Protein AF-A0A355EKU0-F1 (afdb_monomer_lite)

Secondary structure (DSSP, 8-state):
-------------------------PBP--SSS--SEEEESSS---EEEE-TTS-EEE--SSHHHHHHHHHHHH--S--TT--SHHHHHT-EEEE-GGGTTSHHHHHHHHHTT--

Radius of gyration: 21.72 Å; chains: 1; bounding box: 29×56×76 Å

pLDDT: mean 77.69, std 18.27, range [38.91, 95.94]

Sequence (115 aa):
MKNKLCLLCLGAILLIGFLSTAAYAGPCRGNGWQPTFVHDLITPDGPYYVMPNGSFVKLQGNWTNHACSLIRSNGVRNSRGFTTCNEYTRIQCGCDAASRSNATCANFLRSKGYR

Foldseek 3Di:
DDDDDDPDDDDPDPPPPPPVPQQDADAAQAAPDDAQWEAEPPDGPDIWGQAPVRDTHDQDDVSLVVQQVCCVVGNTPDPPDDDDSNVSVSHYHYADPNSCNHVSSVSVCVVVVND

Structure (mmCIF, N/CA/C/O backbone):
data_AF-A0A355EKU0-F1
#
_entry.id   AF-A0A355EKU0-F1
#
loop_
_atom_site.group_PDB
_atom_site.id
_atom_site.type_symbol
_atom_site.label_atom_id
_atom_site.label_alt_id
_atom_site.label_comp_id
_atom_site.label_asym_id
_atom_site.label_entity_id
_atom_site.label_seq_id
_atom_site.pdbx_PDB_ins_code
_atom_site.Cartn_x
_atom_site.Cartn_y
_atom_site.Cartn_z
_atom_site.occupancy
_atom_site.B_iso_or_equiv
_atom_site.auth_seq_id
_atom_site.auth_comp_id
_atom_site.auth_asym_id
_atom_site.auth_atom_id
_atom_site.pdbx_PDB_model_num
ATOM 1 N N . MET A 1 1 ? 8.359 42.473 60.851 1.00 43.75 1 MET A N 1
ATOM 2 C CA . MET A 1 1 ? 7.948 43.230 59.647 1.00 43.75 1 MET A CA 1
ATOM 3 C C . MET A 1 1 ? 8.908 42.943 58.496 1.00 43.75 1 MET A C 1
ATOM 5 O O . MET A 1 1 ? 10.018 43.453 58.533 1.00 43.75 1 MET A O 1
ATOM 9 N N . LYS A 1 2 ? 8.498 42.138 57.506 1.00 39.28 2 LYS A N 1
ATOM 10 C CA . LYS A 1 2 ? 8.760 42.335 56.063 1.00 39.28 2 LYS A CA 1
ATOM 11 C C . LYS A 1 2 ? 8.169 41.154 55.290 1.00 39.28 2 LYS A C 1
ATOM 13 O O . LYS A 1 2 ? 8.658 40.035 55.362 1.00 39.28 2 LYS A O 1
ATOM 18 N N . ASN A 1 3 ? 7.063 41.455 54.618 1.00 44.88 3 ASN A N 1
ATOM 19 C CA . ASN A 1 3 ? 6.358 40.589 53.686 1.00 44.88 3 ASN A CA 1
ATOM 20 C C . ASN A 1 3 ? 6.995 40.668 52.291 1.00 44.88 3 ASN A C 1
ATOM 22 O O . ASN A 1 3 ? 7.652 41.657 51.966 1.00 44.88 3 ASN A O 1
ATOM 26 N N . LYS A 1 4 ? 6.547 39.720 51.457 1.00 49.72 4 LYS A N 1
ATOM 27 C CA . LYS A 1 4 ? 6.447 39.735 49.987 1.00 49.72 4 LYS A CA 1
ATOM 28 C C . LYS A 1 4 ? 7.637 39.131 49.247 1.00 49.72 4 LYS A C 1
ATOM 30 O O . LYS A 1 4 ? 8.601 39.816 48.941 1.00 49.72 4 LYS A O 1
ATOM 35 N N . LEU A 1 5 ? 7.444 37.890 48.805 1.00 49.47 5 LEU A N 1
ATOM 36 C CA . LEU A 1 5 ? 7.823 37.500 47.452 1.00 49.47 5 LEU A CA 1
ATOM 37 C C . LEU A 1 5 ? 6.752 36.541 46.909 1.00 49.47 5 LEU A C 1
ATOM 39 O O . LEU A 1 5 ? 6.722 35.359 47.237 1.00 49.47 5 LEU A O 1
ATOM 43 N N . CYS A 1 6 ? 5.810 37.099 46.143 1.00 44.66 6 CYS A N 1
ATOM 44 C CA . CYS A 1 6 ? 4.883 36.331 45.317 1.00 44.66 6 CYS A CA 1
ATOM 45 C C . CYS A 1 6 ? 5.690 35.632 44.219 1.00 44.66 6 CYS A C 1
ATOM 47 O O . CYS A 1 6 ? 6.224 36.303 43.337 1.00 44.66 6 CYS A O 1
ATOM 49 N N . LEU A 1 7 ? 5.746 34.300 44.255 1.00 46.25 7 LEU A N 1
ATOM 50 C CA . LEU A 1 7 ? 6.115 33.496 43.094 1.00 46.25 7 LEU A CA 1
ATOM 51 C C . LEU A 1 7 ? 5.001 33.633 42.045 1.00 46.25 7 LEU A C 1
ATOM 53 O O . LEU A 1 7 ? 3.916 33.074 42.196 1.00 46.25 7 LEU A O 1
ATOM 57 N N . LEU A 1 8 ? 5.267 34.410 40.998 1.00 49.62 8 LEU A N 1
ATOM 58 C CA . LEU A 1 8 ? 4.414 34.520 39.820 1.00 49.62 8 LEU A CA 1
ATOM 59 C C . LEU A 1 8 ? 4.641 33.309 38.905 1.00 49.62 8 LEU A C 1
ATOM 61 O O . LEU A 1 8 ? 5.687 33.169 38.281 1.00 49.62 8 LEU A O 1
ATOM 65 N N . CYS A 1 9 ? 3.626 32.448 38.882 1.00 39.88 9 CYS A N 1
ATOM 66 C CA . CYS A 1 9 ? 3.100 31.697 37.744 1.00 39.88 9 CYS A CA 1
ATOM 67 C C . CYS A 1 9 ? 4.102 31.209 36.680 1.00 39.88 9 CYS A C 1
ATOM 69 O O . CYS A 1 9 ? 4.355 31.876 35.677 1.00 39.88 9 CYS A O 1
ATOM 71 N N . LEU A 1 10 ? 4.537 29.953 36.838 1.00 47.31 10 LEU A N 1
ATOM 72 C CA . LEU A 1 10 ? 4.860 29.082 35.708 1.00 47.31 10 LEU A CA 1
ATOM 73 C C . LEU A 1 10 ? 3.640 29.001 34.780 1.00 47.31 10 LEU A C 1
ATOM 75 O O . LEU A 1 10 ? 2.589 28.503 35.178 1.00 47.31 10 LEU A O 1
ATOM 79 N N . GLY A 1 11 ? 3.777 29.471 33.547 1.00 45.38 11 GLY A N 1
ATOM 80 C CA . GLY A 1 11 ? 2.684 29.422 32.578 1.00 45.38 11 GLY A CA 1
ATOM 81 C C . GLY A 1 11 ? 3.105 29.784 31.162 1.00 45.38 11 GLY A C 1
ATOM 82 O O . GLY A 1 11 ? 2.326 30.387 30.434 1.00 45.38 11 GLY A O 1
ATOM 83 N N . ALA A 1 12 ? 4.335 29.456 30.762 1.00 51.94 12 ALA A N 1
ATOM 84 C CA . ALA A 1 12 ? 4.717 29.520 29.356 1.00 51.94 12 ALA A CA 1
ATOM 85 C C . ALA A 1 12 ? 4.158 28.275 28.654 1.00 51.94 12 ALA A C 1
ATOM 87 O O . ALA A 1 12 ? 4.749 27.197 28.671 1.00 51.94 12 ALA A O 1
ATOM 88 N N . ILE A 1 13 ? 2.954 28.439 28.112 1.00 53.91 13 ILE A N 1
ATOM 89 C CA . ILE A 1 13 ? 2.227 27.478 27.286 1.00 53.91 13 ILE A CA 1
ATOM 90 C C . ILE A 1 13 ? 3.120 27.090 26.099 1.00 53.91 13 ILE A C 1
ATOM 92 O O . ILE A 1 13 ? 3.321 27.874 25.172 1.00 53.91 13 ILE A O 1
ATOM 96 N N . LEU A 1 14 ? 3.666 25.871 26.135 1.00 47.66 14 LEU A N 1
ATOM 97 C CA . LEU A 1 14 ? 4.295 25.223 24.987 1.00 47.66 14 LEU A CA 1
ATOM 98 C C . LEU A 1 14 ? 3.203 24.912 23.953 1.00 47.66 14 LEU A C 1
ATOM 100 O O . LEU A 1 14 ? 2.575 23.855 23.971 1.00 47.66 14 LEU A O 1
ATOM 104 N N . LEU A 1 15 ? 2.977 25.853 23.039 1.00 47.97 15 LEU A N 1
ATOM 105 C CA . LEU A 1 15 ? 2.269 25.630 21.781 1.00 47.97 15 LEU A CA 1
ATOM 106 C C . LEU A 1 15 ? 3.162 24.775 20.868 1.00 47.97 15 LEU A C 1
ATOM 108 O O . LEU A 1 15 ? 3.797 25.264 19.937 1.00 47.97 15 LEU A O 1
ATOM 112 N N . ILE A 1 16 ? 3.235 23.473 21.152 1.00 58.56 16 ILE A N 1
ATOM 113 C CA . ILE A 1 16 ? 3.745 22.500 20.186 1.00 58.56 16 ILE A CA 1
ATOM 114 C C . ILE A 1 16 ? 2.641 22.342 19.147 1.00 58.56 16 ILE A C 1
ATOM 116 O O . ILE A 1 16 ? 1.698 21.570 19.318 1.00 58.56 16 ILE A O 1
ATOM 120 N N . GLY A 1 17 ? 2.740 23.132 18.079 1.00 42.81 17 GLY A N 1
ATOM 121 C CA . GLY A 1 17 ? 1.982 22.896 16.864 1.00 42.81 17 GLY A CA 1
ATOM 122 C C . GLY A 1 17 ? 2.211 21.453 16.435 1.00 42.81 17 GLY A C 1
ATOM 123 O O . GLY A 1 17 ? 3.326 21.075 16.075 1.00 42.81 17 GLY A O 1
ATOM 124 N N . PHE A 1 18 ? 1.155 20.643 16.506 1.00 40.53 18 PHE A N 1
ATOM 125 C CA . PHE A 1 18 ? 1.086 19.336 15.870 1.00 40.53 18 PHE A CA 1
ATOM 126 C C . PHE A 1 18 ? 1.180 19.560 14.358 1.00 40.53 18 PHE A C 1
ATOM 128 O O . PHE A 1 18 ? 0.181 19.630 13.642 1.00 40.53 18 PHE A O 1
ATOM 135 N N . LEU A 1 19 ? 2.409 19.711 13.867 1.00 38.91 19 LEU A N 1
ATOM 136 C CA . LEU A 1 19 ? 2.742 19.520 12.469 1.00 38.91 19 LEU A CA 1
ATOM 137 C C . LEU A 1 19 ? 2.360 18.078 12.157 1.00 38.91 19 LEU A C 1
ATOM 139 O O . LEU A 1 19 ? 3.082 17.133 12.473 1.00 38.91 19 LEU A O 1
ATOM 143 N N . SER A 1 20 ? 1.164 17.919 11.597 1.00 39.91 20 SER A N 1
ATOM 144 C CA . SER A 1 20 ? 0.714 16.675 10.996 1.00 39.91 20 SER A CA 1
ATOM 145 C C . SER A 1 20 ? 1.630 16.416 9.813 1.00 39.91 20 SER A C 1
ATOM 147 O O . SER A 1 20 ? 1.369 16.846 8.693 1.00 39.91 20 SER A O 1
ATOM 149 N N . THR A 1 21 ? 2.758 15.764 10.079 1.00 40.41 21 THR A N 1
ATOM 150 C CA . THR A 1 21 ? 3.619 15.225 9.044 1.00 40.41 21 THR A CA 1
ATOM 151 C C . THR A 1 21 ? 2.782 14.197 8.294 1.00 40.41 21 THR A C 1
ATOM 153 O O . THR A 1 21 ? 2.463 13.112 8.800 1.00 40.41 21 THR A O 1
ATOM 156 N N . ALA A 1 22 ? 2.340 14.588 7.098 1.00 42.19 22 ALA A N 1
ATOM 157 C CA . ALA A 1 22 ? 1.877 13.652 6.095 1.00 42.19 22 ALA A CA 1
ATOM 158 C C . ALA A 1 22 ? 3.032 12.670 5.897 1.00 42.19 22 ALA A C 1
ATOM 160 O O . ALA A 1 22 ? 4.098 13.038 5.403 1.00 42.19 22 ALA A O 1
ATOM 161 N N . ALA A 1 23 ? 2.866 11.457 6.417 1.00 49.12 23 ALA A N 1
ATOM 162 C CA . ALA A 1 23 ? 3.857 10.412 6.283 1.00 49.12 23 ALA A CA 1
ATOM 163 C C . ALA A 1 23 ? 3.863 10.009 4.809 1.00 49.12 23 ALA A C 1
ATOM 165 O O . ALA A 1 23 ? 3.033 9.218 4.370 1.00 49.12 23 ALA A O 1
ATOM 166 N N . TYR A 1 24 ? 4.750 10.620 4.026 1.00 50.44 24 TYR A N 1
ATOM 167 C CA . TYR A 1 24 ? 5.062 10.121 2.699 1.00 50.44 24 TYR A CA 1
ATOM 168 C C . TYR A 1 24 ? 5.602 8.705 2.868 1.00 50.44 24 TYR A C 1
ATOM 170 O O . TYR A 1 24 ? 6.525 8.474 3.653 1.00 50.44 24 TYR A O 1
ATOM 178 N N . ALA A 1 25 ? 4.986 7.756 2.168 1.00 61.03 25 ALA A N 1
ATOM 179 C CA . ALA A 1 25 ? 5.399 6.365 2.185 1.00 61.03 25 ALA A CA 1
ATOM 180 C C . ALA A 1 25 ? 6.856 6.264 1.709 1.00 61.03 25 ALA A C 1
ATOM 182 O O . ALA A 1 25 ? 7.142 6.404 0.520 1.00 61.03 25 ALA A O 1
ATOM 183 N N . GLY A 1 26 ? 7.789 6.043 2.637 1.00 66.19 26 GLY A N 1
ATOM 184 C CA . GLY A 1 26 ? 9.175 5.751 2.290 1.00 66.19 26 GLY A CA 1
ATOM 185 C C . GLY A 1 26 ? 9.268 4.439 1.500 1.00 66.19 26 GLY A C 1
ATOM 186 O O . GLY A 1 26 ? 8.409 3.560 1.656 1.00 66.19 26 GLY A O 1
ATOM 187 N N . PRO A 1 27 ? 10.290 4.273 0.644 1.00 73.44 27 PRO A N 1
ATOM 188 C CA . PRO A 1 27 ? 10.435 3.060 -0.139 1.00 73.44 27 PRO A CA 1
ATOM 189 C C . PRO A 1 27 ? 10.729 1.852 0.757 1.00 73.44 27 PRO A C 1
ATOM 191 O O . PRO A 1 27 ? 11.641 1.876 1.586 1.00 73.44 27 PRO A O 1
ATOM 194 N N . CYS A 1 28 ? 10.002 0.755 0.558 1.00 81.12 28 CYS A N 1
ATOM 195 C CA . CYS A 1 28 ? 10.267 -0.490 1.273 1.00 81.12 28 CYS A CA 1
ATOM 196 C C . CYS A 1 28 ? 11.370 -1.283 0.587 1.00 81.12 28 CYS A C 1
ATOM 198 O O . CYS A 1 28 ? 11.250 -1.636 -0.584 1.00 81.12 28 CYS A O 1
ATOM 200 N N . ARG A 1 29 ? 12.431 -1.603 1.329 1.00 81.62 29 ARG A N 1
ATOM 201 C CA . ARG A 1 29 ? 13.614 -2.303 0.800 1.00 81.62 29 ARG A CA 1
ATOM 202 C C . ARG A 1 29 ? 13.757 -3.754 1.282 1.00 81.62 29 ARG A C 1
ATOM 204 O O . ARG A 1 29 ? 14.676 -4.441 0.852 1.00 81.62 29 ARG A O 1
ATOM 211 N N . GLY A 1 30 ? 12.881 -4.249 2.159 1.00 77.69 30 GLY A N 1
ATOM 212 C CA . GLY A 1 30 ? 13.009 -5.599 2.725 1.00 77.69 30 GLY A CA 1
ATOM 213 C C . GLY A 1 30 ? 11.697 -6.197 3.231 1.00 77.69 30 GLY A C 1
ATOM 214 O O . GLY A 1 30 ? 10.704 -5.489 3.363 1.00 77.69 30 GLY A O 1
ATOM 215 N N . ASN A 1 31 ? 11.704 -7.507 3.509 1.00 81.94 31 ASN A N 1
ATOM 216 C CA . ASN A 1 31 ? 10.523 -8.303 3.898 1.00 81.94 31 ASN A CA 1
ATOM 217 C C . ASN A 1 31 ? 10.268 -8.390 5.408 1.00 81.94 31 ASN A C 1
ATOM 219 O O . ASN A 1 31 ? 9.304 -9.031 5.818 1.00 81.94 31 ASN A O 1
ATOM 223 N N . GLY A 1 32 ? 11.102 -7.754 6.238 1.00 75.69 32 GLY A N 1
ATOM 224 C CA . GLY A 1 32 ? 10.925 -7.759 7.698 1.00 75.69 32 GLY A CA 1
ATOM 225 C C . GLY A 1 32 ? 9.600 -7.139 8.159 1.00 75.69 32 GLY A C 1
ATOM 226 O O . GLY A 1 32 ? 9.189 -7.323 9.301 1.00 75.69 32 GLY A O 1
ATOM 227 N N . TRP A 1 33 ? 8.912 -6.434 7.260 1.00 72.06 33 TRP A N 1
ATOM 228 C CA . TRP A 1 33 ? 7.604 -5.849 7.484 1.00 72.06 33 TRP A CA 1
ATOM 229 C C . TRP A 1 33 ? 6.676 -6.114 6.287 1.00 72.06 33 TRP A C 1
ATOM 231 O O . TRP A 1 33 ? 7.069 -5.930 5.132 1.00 72.06 33 TRP A O 1
ATOM 241 N N . GLN A 1 34 ? 5.439 -6.547 6.563 1.00 75.62 34 GLN A N 1
ATOM 242 C CA . GLN A 1 34 ? 4.395 -6.752 5.553 1.00 75.62 34 GLN A CA 1
ATOM 243 C C . GLN A 1 34 ? 3.374 -5.607 5.609 1.00 75.62 34 GLN A C 1
ATOM 245 O O . GLN A 1 34 ? 2.607 -5.530 6.572 1.00 75.62 34 GLN A O 1
ATOM 250 N N . PRO A 1 35 ? 3.344 -4.717 4.605 1.00 79.06 35 PRO A N 1
ATOM 251 C CA . PRO A 1 35 ? 2.466 -3.558 4.628 1.00 79.06 35 PRO A CA 1
ATOM 252 C C . PRO A 1 35 ? 1.015 -3.926 4.313 1.00 79.06 35 PRO A C 1
ATOM 254 O O . PRO A 1 35 ? 0.744 -4.759 3.443 1.00 79.06 35 PRO A O 1
ATOM 257 N N . THR A 1 36 ? 0.083 -3.246 4.984 1.00 88.69 36 THR A N 1
ATOM 258 C CA . THR A 1 36 ? -1.351 -3.269 4.647 1.00 88.69 36 THR A CA 1
ATOM 259 C C . THR A 1 36 ? -1.648 -2.399 3.422 1.00 88.69 36 THR A C 1
ATOM 261 O O . THR A 1 36 ? -2.532 -2.732 2.636 1.00 88.69 36 THR A O 1
ATOM 264 N N . PHE A 1 37 ? -0.884 -1.318 3.232 1.00 90.94 37 PHE A N 1
ATOM 265 C CA . PHE A 1 37 ? -1.047 -0.381 2.122 1.00 90.94 37 PHE A CA 1
ATOM 266 C C . PHE A 1 37 ? 0.253 -0.198 1.339 1.00 90.94 37 PHE A C 1
ATOM 268 O O . PHE A 1 37 ? 1.325 -0.056 1.931 1.00 90.94 37 PHE A O 1
ATOM 275 N N . VAL A 1 38 ? 0.153 -0.156 0.012 1.00 92.12 38 VAL A N 1
ATOM 276 C CA . VAL A 1 38 ? 1.278 0.106 -0.899 1.00 92.12 38 VAL A CA 1
ATOM 277 C C . VAL A 1 38 ? 0.984 1.280 -1.826 1.00 92.12 38 VAL A C 1
ATOM 279 O O . VAL A 1 38 ? -0.174 1.555 -2.138 1.00 92.12 38 VAL A O 1
ATOM 282 N N . HIS A 1 39 ? 2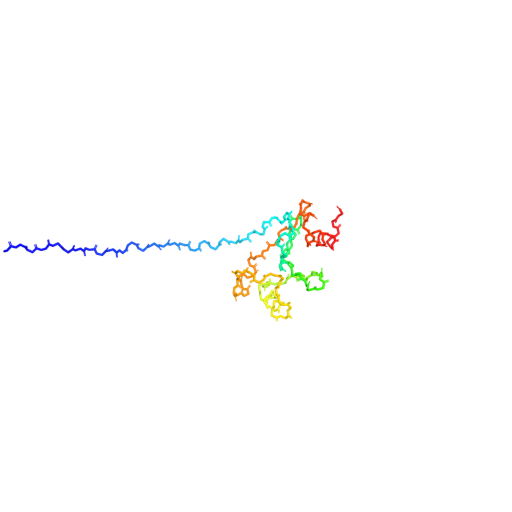.035 1.969 -2.259 1.00 91.81 39 HIS A N 1
ATOM 283 C CA . HIS A 1 39 ? 1.980 3.093 -3.188 1.00 91.81 39 HIS A CA 1
ATOM 284 C C . HIS A 1 39 ? 2.945 2.875 -4.333 1.00 91.81 39 HIS A C 1
ATOM 286 O O . HIS A 1 39 ? 4.064 2.402 -4.140 1.00 91.81 39 HIS A O 1
ATOM 292 N N . ASP A 1 40 ? 2.521 3.289 -5.515 1.00 92.62 40 ASP A N 1
ATOM 293 C CA . ASP A 1 40 ? 3.403 3.405 -6.659 1.00 92.62 40 ASP A CA 1
ATOM 294 C C . ASP A 1 40 ? 4.237 4.684 -6.533 1.00 92.62 40 ASP A C 1
ATOM 296 O O . ASP A 1 40 ? 3.687 5.783 -6.479 1.00 92.62 40 ASP A O 1
ATOM 300 N N . LEU A 1 41 ? 5.558 4.542 -6.437 1.00 92.44 41 LEU A N 1
ATOM 301 C CA . LEU A 1 41 ? 6.480 5.679 -6.457 1.00 92.44 41 LEU A CA 1
ATOM 302 C C . LEU A 1 41 ? 7.005 5.984 -7.869 1.00 92.44 41 LEU A C 1
ATOM 304 O O . LEU A 1 41 ? 7.608 7.034 -8.067 1.00 92.44 41 LEU A O 1
ATOM 308 N N . ILE A 1 42 ? 6.793 5.091 -8.842 1.00 92.25 42 ILE A N 1
ATOM 309 C CA . ILE A 1 42 ? 7.197 5.281 -10.242 1.00 92.25 42 ILE A CA 1
ATOM 310 C C . ILE A 1 42 ? 6.155 6.141 -10.960 1.00 92.25 42 ILE A C 1
ATOM 312 O O . ILE A 1 42 ? 6.496 7.098 -11.651 1.00 92.25 42 ILE A O 1
ATOM 316 N N . THR A 1 43 ? 4.873 5.816 -10.794 1.00 92.88 43 THR A N 1
ATOM 317 C CA . THR A 1 43 ? 3.749 6.596 -11.326 1.00 92.88 43 THR A CA 1
ATOM 318 C C . THR A 1 43 ? 2.711 6.812 -10.224 1.00 92.88 43 THR A C 1
ATOM 320 O O . THR A 1 43 ? 1.757 6.039 -10.115 1.00 92.88 43 THR A O 1
ATOM 323 N N . PRO A 1 44 ? 2.887 7.848 -9.381 1.00 89.38 44 PRO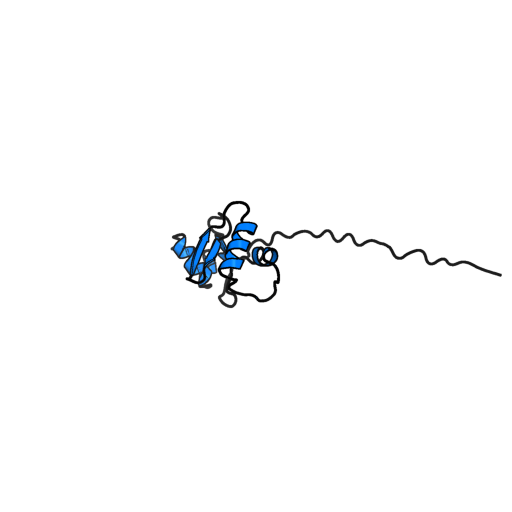 A N 1
ATOM 324 C CA . PRO A 1 44 ? 2.031 8.064 -8.223 1.00 89.38 44 PRO A CA 1
ATOM 325 C C . PRO A 1 44 ? 0.567 8.278 -8.603 1.00 89.38 44 PRO A C 1
ATOM 327 O O . PRO A 1 44 ? 0.202 9.276 -9.216 1.00 89.38 44 PRO A O 1
ATOM 330 N N . ASP A 1 45 ? -0.286 7.349 -8.183 1.00 88.94 45 ASP A N 1
ATOM 331 C CA . ASP A 1 45 ? -1.731 7.404 -8.411 1.00 88.94 45 ASP A CA 1
ATOM 332 C C . ASP A 1 45 ? -2.536 7.216 -7.113 1.00 88.94 45 ASP A C 1
ATOM 334 O O . ASP A 1 45 ? -3.760 7.091 -7.136 1.00 88.94 45 ASP A O 1
ATOM 338 N N . GLY A 1 46 ? -1.865 7.135 -5.960 1.00 89.06 46 GLY A N 1
ATOM 339 C CA . GLY A 1 46 ? -2.462 6.970 -4.627 1.00 89.06 46 GLY A CA 1
ATOM 340 C C . GLY A 1 46 ? -2.326 5.558 -4.021 1.00 89.06 46 GLY A C 1
ATOM 341 O O . GLY A 1 46 ? -1.718 4.675 -4.624 1.00 89.06 46 GLY A O 1
ATOM 342 N N . PRO A 1 47 ? -2.906 5.319 -2.833 1.00 91.94 47 PRO A N 1
ATOM 343 C CA . PRO A 1 47 ? -2.765 4.056 -2.105 1.00 91.94 47 PRO A CA 1
ATOM 344 C C . PRO A 1 47 ? -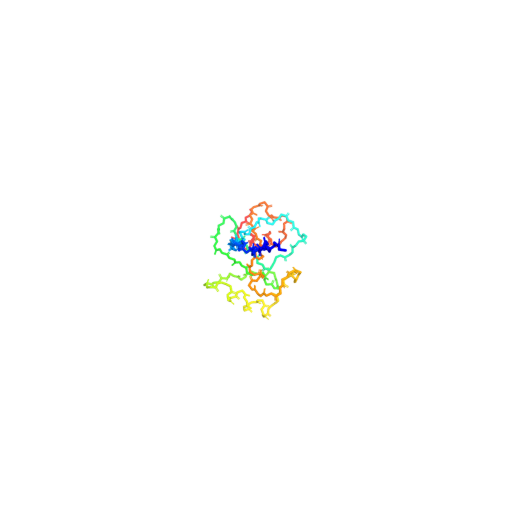3.498 2.875 -2.739 1.00 91.94 47 PRO A C 1
ATOM 346 O O . PRO A 1 47 ? -4.578 3.018 -3.318 1.00 91.94 47 PRO A O 1
ATOM 349 N N . TYR A 1 48 ? -2.966 1.683 -2.491 1.00 94.69 48 TYR A N 1
ATOM 350 C CA . TYR A 1 48 ? -3.640 0.404 -2.678 1.00 94.69 48 TYR A CA 1
ATOM 351 C C . TYR A 1 48 ? -3.673 -0.367 -1.362 1.00 94.69 48 TYR A C 1
ATOM 353 O O . TYR A 1 48 ? -2.677 -0.408 -0.642 1.00 94.69 48 TYR A O 1
ATOM 361 N N . TYR A 1 49 ? -4.795 -1.020 -1.070 1.00 94.00 49 TYR A N 1
ATOM 362 C CA . TYR A 1 49 ? -4.891 -2.011 -0.001 1.00 94.00 49 TYR A CA 1
ATOM 363 C C . TYR A 1 49 ? -4.418 -3.374 -0.510 1.00 94.00 49 TYR A C 1
ATOM 365 O O . TYR A 1 49 ? -4.784 -3.783 -1.616 1.00 94.00 49 TYR A O 1
ATOM 373 N N . VAL A 1 50 ? -3.628 -4.082 0.296 1.00 93.50 50 VAL A N 1
ATOM 374 C CA . VAL A 1 50 ? -3.184 -5.444 -0.015 1.00 93.50 50 VAL A CA 1
ATOM 375 C C . VAL A 1 50 ? -4.165 -6.447 0.580 1.00 93.50 50 VAL A C 1
ATOM 377 O O . VAL A 1 50 ? -4.243 -6.602 1.797 1.00 93.50 50 VAL A O 1
ATOM 380 N N . MET A 1 51 ? -4.900 -7.139 -0.287 1.00 94.00 51 MET A N 1
ATOM 381 C CA . MET A 1 51 ? -5.895 -8.133 0.105 1.00 94.00 51 MET A CA 1
ATOM 382 C C . MET A 1 51 ? -5.240 -9.383 0.713 1.00 94.00 51 MET A C 1
ATOM 384 O O . MET A 1 51 ? -4.113 -9.726 0.344 1.00 94.00 51 MET A O 1
ATOM 388 N N . PRO A 1 52 ? -5.948 -10.133 1.584 1.00 90.94 52 PRO A N 1
ATOM 389 C CA . PRO A 1 52 ? -5.435 -11.383 2.155 1.00 90.94 52 PRO A CA 1
ATOM 390 C C . PRO A 1 52 ? -5.014 -12.430 1.112 1.00 90.94 52 PRO A C 1
ATOM 392 O O . PRO A 1 52 ? -4.096 -13.206 1.353 1.00 90.94 52 PRO A O 1
ATOM 395 N N . ASN A 1 53 ? -5.642 -12.427 -0.069 1.00 91.31 53 ASN A N 1
ATOM 396 C CA . ASN A 1 53 ? -5.290 -13.303 -1.191 1.00 91.31 53 ASN A CA 1
ATOM 397 C C . ASN A 1 53 ? -4.095 -12.798 -2.031 1.00 91.31 53 ASN A C 1
ATOM 399 O O . ASN A 1 53 ? -3.773 -13.391 -3.057 1.00 91.31 53 ASN A O 1
ATOM 403 N N . GLY A 1 54 ? -3.457 -11.694 -1.634 1.00 90.25 54 GLY A N 1
ATOM 404 C CA . GLY A 1 54 ? -2.318 -11.098 -2.331 1.00 90.25 54 GLY A CA 1
ATOM 405 C C . GLY A 1 54 ? -2.675 -10.190 -3.512 1.00 90.25 54 GLY A C 1
ATOM 406 O O . GLY A 1 54 ? -1.760 -9.690 -4.166 1.00 90.25 54 GLY A O 1
ATOM 407 N N . SER A 1 55 ? -3.962 -9.955 -3.795 1.00 95.00 55 SER A N 1
ATOM 408 C CA . SER A 1 55 ? -4.381 -8.956 -4.783 1.00 95.00 55 SER A CA 1
ATOM 409 C C . SER A 1 55 ? -4.326 -7.531 -4.216 1.00 95.00 55 SER A C 1
ATOM 411 O O . SER A 1 55 ? -4.120 -7.317 -3.019 1.00 95.00 55 SER A O 1
ATOM 413 N N . PHE A 1 56 ? -4.498 -6.535 -5.088 1.00 95.38 56 PHE A N 1
ATOM 414 C CA . PHE A 1 56 ? -4.408 -5.121 -4.731 1.00 95.38 56 PHE A CA 1
ATOM 415 C C . PHE A 1 56 ? -5.703 -4.402 -5.096 1.00 95.38 56 PHE A C 1
ATOM 417 O O . PHE A 1 56 ? -6.146 -4.465 -6.242 1.00 95.38 56 PHE A O 1
ATOM 424 N N . VAL A 1 57 ? -6.291 -3.689 -4.137 1.00 95.94 57 VAL A N 1
ATOM 425 C CA . VAL A 1 57 ? -7.490 -2.869 -4.354 1.00 95.94 57 VAL A CA 1
ATOM 426 C C . VAL A 1 57 ? -7.093 -1.405 -4.331 1.00 95.94 57 VAL A C 1
ATOM 428 O O . VAL A 1 57 ? -6.565 -0.913 -3.332 1.00 95.94 57 VAL A O 1
ATOM 431 N N . LYS A 1 58 ? -7.349 -0.699 -5.435 1.00 95.31 58 LYS A N 1
ATOM 432 C CA . LYS A 1 58 ? -7.114 0.742 -5.522 1.00 95.31 58 LYS A CA 1
ATOM 433 C C . LYS A 1 58 ? -8.080 1.476 -4.601 1.00 95.31 58 LYS A C 1
ATOM 435 O O . LYS A 1 58 ? -9.293 1.331 -4.742 1.00 95.31 58 LYS A O 1
ATOM 440 N N . LEU A 1 59 ? -7.554 2.275 -3.677 1.00 92.75 59 LEU A N 1
ATOM 441 C CA . LEU A 1 59 ? -8.405 3.126 -2.857 1.00 92.75 59 LEU A CA 1
ATOM 442 C C . LEU A 1 59 ? -8.918 4.316 -3.677 1.00 92.75 59 LEU A C 1
ATOM 444 O O . LEU A 1 59 ? -8.233 4.821 -4.564 1.00 92.75 59 LEU A O 1
ATOM 448 N N . GLN A 1 60 ? -10.139 4.753 -3.376 1.00 86.69 60 GLN A N 1
ATOM 449 C CA . GLN A 1 60 ? -10.889 5.740 -4.157 1.00 86.69 60 GLN A CA 1
ATOM 450 C C . GLN A 1 60 ? -11.409 6.865 -3.254 1.00 86.69 60 GLN A C 1
ATOM 452 O O . GLN A 1 60 ? -11.686 6.628 -2.077 1.00 86.69 60 GLN A O 1
ATOM 457 N N . GLY A 1 61 ? -11.592 8.064 -3.819 1.00 82.81 61 GLY A N 1
ATOM 458 C CA . GLY A 1 61 ? -12.241 9.203 -3.155 1.00 82.81 61 GLY A CA 1
ATOM 459 C C . GLY A 1 61 ? -11.546 9.644 -1.862 1.00 82.81 61 GLY A C 1
ATOM 460 O O . GLY A 1 61 ? -10.319 9.745 -1.812 1.00 82.81 61 GLY A O 1
ATOM 461 N N . ASN A 1 62 ? -12.335 9.881 -0.803 1.00 81.81 62 ASN A N 1
ATOM 462 C CA . ASN A 1 62 ? -11.831 9.982 0.572 1.00 81.81 62 ASN A CA 1
ATOM 463 C C . ASN A 1 62 ? -11.343 8.595 1.025 1.00 81.81 62 ASN A C 1
ATOM 465 O O . ASN A 1 62 ? -12.034 7.847 1.723 1.00 81.81 62 ASN A O 1
ATOM 469 N N . TRP A 1 63 ? -10.158 8.245 0.533 1.00 86.31 63 TRP A N 1
ATOM 470 C CA . TRP A 1 63 ? -9.578 6.911 0.567 1.00 86.31 63 TRP A CA 1
ATOM 471 C C . TRP A 1 63 ? -9.439 6.355 1.984 1.00 86.31 63 TRP A C 1
ATOM 473 O O . TRP A 1 63 ? -9.474 5.141 2.151 1.00 86.31 63 TRP A O 1
ATOM 483 N N . THR A 1 64 ? -9.360 7.211 3.004 1.00 88.19 64 THR A N 1
ATOM 484 C CA . THR A 1 64 ? -9.326 6.821 4.415 1.00 88.19 64 THR A CA 1
ATOM 485 C C . THR A 1 64 ? -10.590 6.062 4.823 1.00 88.19 64 THR A C 1
ATOM 487 O O . THR A 1 64 ? -10.503 4.997 5.430 1.00 88.19 64 THR A O 1
ATOM 490 N N . ASN A 1 65 ? -11.779 6.524 4.421 1.00 90.12 65 ASN A N 1
ATOM 491 C CA . ASN A 1 65 ? -13.032 5.823 4.728 1.00 90.12 65 ASN A CA 1
ATOM 492 C C . ASN A 1 65 ? -13.105 4.462 4.024 1.00 90.12 65 ASN A C 1
ATOM 494 O O . ASN A 1 65 ? -13.533 3.469 4.622 1.00 90.12 65 ASN A O 1
ATOM 498 N N . HIS A 1 66 ? -12.648 4.407 2.770 1.00 92.38 66 HIS A N 1
ATOM 499 C CA . HIS A 1 66 ? -12.575 3.162 2.010 1.00 92.38 66 HIS A CA 1
ATOM 500 C C . HIS A 1 66 ? -11.562 2.191 2.646 1.00 92.38 66 HIS A C 1
ATOM 502 O O . HIS A 1 66 ? -11.892 1.030 2.887 1.00 92.38 66 HIS A O 1
ATOM 508 N N . ALA A 1 67 ? -10.382 2.675 3.043 1.00 91.75 67 ALA A N 1
ATOM 509 C CA . ALA A 1 67 ? -9.393 1.911 3.798 1.00 91.75 67 ALA A CA 1
ATOM 510 C C . ALA A 1 67 ? -9.984 1.337 5.092 1.00 91.75 67 ALA A C 1
ATOM 512 O O . ALA A 1 67 ? -9.817 0.153 5.366 1.00 91.75 67 ALA A O 1
ATOM 513 N N . CYS A 1 68 ? -10.735 2.134 5.857 1.00 90.50 68 CYS A N 1
ATOM 514 C CA . CYS A 1 68 ? -11.380 1.666 7.084 1.00 90.50 68 CYS A CA 1
ATOM 515 C C . CYS A 1 68 ? -12.472 0.629 6.849 1.00 90.50 68 CYS A C 1
ATOM 517 O O . CYS A 1 68 ? -12.703 -0.220 7.709 1.00 90.50 68 CYS A O 1
ATOM 519 N N . SER A 1 69 ? -13.176 0.689 5.720 1.00 91.56 69 SER A N 1
ATOM 520 C CA . SER A 1 69 ? -14.117 -0.364 5.331 1.00 91.56 69 SER A CA 1
ATOM 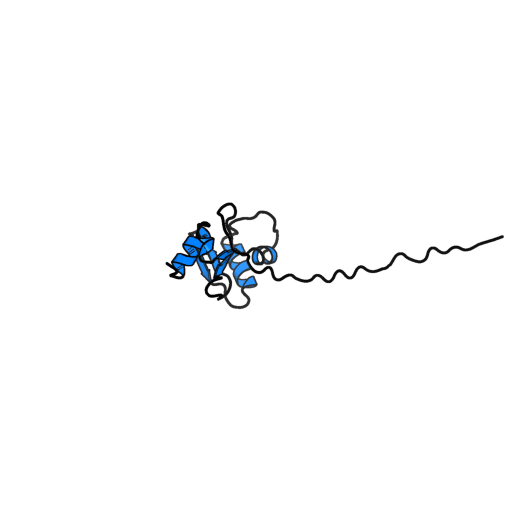521 C C . SER A 1 69 ? -13.381 -1.674 5.021 1.00 91.56 69 SER A C 1
ATOM 523 O O . SER A 1 69 ? -13.753 -2.727 5.546 1.00 91.56 69 SER A O 1
ATOM 525 N N . LEU A 1 70 ? -12.282 -1.601 4.262 1.00 93.19 70 LEU A N 1
ATOM 526 C CA . LEU A 1 70 ? -11.465 -2.768 3.925 1.00 93.19 70 LEU A CA 1
ATOM 527 C C . LEU A 1 70 ? -10.784 -3.374 5.154 1.00 93.19 70 LEU A C 1
ATOM 529 O O . LEU A 1 70 ? -10.835 -4.589 5.309 1.00 93.19 70 LEU A O 1
ATOM 533 N N . ILE A 1 71 ? -10.237 -2.554 6.060 1.00 90.94 71 ILE A N 1
ATOM 534 C CA . ILE A 1 71 ? -9.650 -3.015 7.328 1.00 90.94 71 ILE A CA 1
ATOM 535 C C . ILE A 1 71 ? -10.694 -3.724 8.191 1.00 90.94 71 ILE A C 1
ATOM 537 O O . ILE A 1 71 ? -10.416 -4.793 8.721 1.00 90.94 71 ILE A O 1
ATOM 541 N N . ARG A 1 72 ? -11.904 -3.167 8.334 1.00 90.44 72 ARG A N 1
ATOM 542 C CA . ARG A 1 72 ? -12.966 -3.818 9.121 1.00 90.44 72 ARG A CA 1
ATOM 543 C C . ARG A 1 72 ? -13.383 -5.168 8.541 1.00 90.44 72 ARG A C 1
ATOM 545 O O . ARG A 1 72 ? -13.731 -6.060 9.302 1.00 90.44 72 ARG A O 1
ATOM 552 N N . SER A 1 73 ? -13.341 -5.304 7.217 1.00 92.56 73 SER A N 1
ATOM 553 C CA . SER A 1 73 ? -13.803 -6.511 6.523 1.00 92.56 73 SER A CA 1
ATOM 554 C C . SER A 1 73 ? -12.714 -7.579 6.374 1.00 92.56 73 SER A C 1
ATOM 556 O O . SER A 1 73 ? -13.020 -8.764 6.376 1.00 92.56 73 SER A O 1
ATOM 558 N N . ASN A 1 74 ? -11.447 -7.174 6.236 1.00 92.25 74 ASN A N 1
ATOM 559 C CA . ASN A 1 74 ? -10.335 -8.061 5.866 1.00 92.25 74 ASN A CA 1
ATOM 560 C C . ASN A 1 74 ? -9.161 -8.033 6.862 1.00 92.25 74 ASN A C 1
ATOM 562 O O . ASN A 1 74 ? -8.226 -8.821 6.737 1.00 92.25 74 ASN A O 1
ATOM 566 N N . GLY A 1 75 ? -9.186 -7.130 7.841 1.00 89.06 75 GLY A N 1
ATOM 567 C CA . GLY A 1 75 ? -8.120 -6.941 8.819 1.00 89.06 75 GLY A CA 1
ATOM 568 C C . GLY A 1 75 ? -6.931 -6.123 8.305 1.00 89.06 75 GLY A C 1
ATOM 569 O O . GLY A 1 75 ? -6.996 -5.399 7.308 1.00 89.06 75 GLY A O 1
ATOM 570 N N . VAL A 1 76 ? -5.818 -6.230 9.027 1.00 87.12 76 VAL A N 1
ATOM 571 C CA . VAL A 1 76 ? -4.518 -5.638 8.684 1.00 87.12 76 VAL A CA 1
ATOM 572 C C . VAL A 1 76 ? -3.474 -6.745 8.605 1.00 87.12 76 VAL A C 1
ATOM 574 O O . VAL A 1 76 ? -3.563 -7.732 9.332 1.00 87.12 76 VAL A O 1
ATOM 577 N N . ARG A 1 77 ? -2.454 -6.584 7.756 1.00 85.00 77 ARG A N 1
ATOM 578 C CA . ARG A 1 77 ? -1.386 -7.593 7.614 1.00 85.00 77 ARG A CA 1
ATOM 579 C C . ARG A 1 77 ? -0.370 -7.552 8.754 1.00 85.00 77 ARG A C 1
ATOM 581 O O . ARG A 1 77 ? 0.306 -8.542 9.013 1.00 85.00 77 ARG A O 1
ATOM 588 N N . ASN A 1 78 ? -0.273 -6.421 9.448 1.00 76.62 78 ASN A N 1
ATOM 589 C CA . ASN A 1 78 ? 0.525 -6.279 10.656 1.00 76.62 78 ASN A CA 1
ATOM 590 C C . ASN A 1 78 ? -0.195 -5.359 11.642 1.00 76.62 78 ASN A C 1
ATOM 592 O O . ASN A 1 78 ? -0.387 -4.182 11.349 1.00 76.62 78 ASN A O 1
ATOM 596 N N . SER A 1 79 ? -0.584 -5.907 12.792 1.00 70.75 79 SER A N 1
ATOM 597 C CA . SER A 1 79 ? -1.316 -5.200 13.846 1.00 70.75 79 SER A CA 1
ATOM 598 C C . SER A 1 79 ? -0.417 -4.517 14.884 1.00 70.75 79 SER A C 1
ATOM 600 O O . SER A 1 79 ? -0.912 -3.917 15.839 1.00 70.75 79 SER A O 1
ATOM 602 N N . ARG A 1 80 ? 0.914 -4.617 14.757 1.00 64.62 80 ARG A N 1
ATOM 603 C CA . ARG A 1 80 ? 1.835 -4.039 15.743 1.00 64.62 80 ARG A CA 1
ATOM 604 C C . ARG A 1 80 ? 1.818 -2.511 15.675 1.00 64.62 80 ARG A C 1
ATOM 606 O O . ARG A 1 80 ? 2.258 -1.930 14.688 1.00 64.62 80 ARG A O 1
ATOM 613 N N . GLY A 1 81 ? 1.399 -1.891 16.779 1.00 57.84 81 GLY A N 1
ATOM 614 C CA . GLY A 1 81 ? 1.697 -0.493 17.105 1.00 57.84 81 GLY A CA 1
ATOM 615 C C . GLY A 1 81 ? 0.580 0.526 16.883 1.00 57.84 81 GLY A C 1
ATOM 616 O O . GLY A 1 81 ? 0.812 1.693 17.174 1.00 57.84 81 GLY A O 1
ATOM 617 N N . PHE A 1 82 ? -0.607 0.129 16.409 1.00 65.12 82 PHE A N 1
ATOM 618 C CA . PHE A 1 82 ? -1.676 1.085 16.087 1.00 65.12 82 PHE A CA 1
ATOM 619 C C . PHE A 1 82 ? -3.057 0.542 16.455 1.00 65.12 82 PHE A C 1
ATOM 621 O O . PHE A 1 82 ? -3.346 -0.640 16.251 1.00 65.12 82 PHE A O 1
ATOM 628 N N . THR A 1 83 ? -3.910 1.398 17.015 1.00 68.50 83 THR A N 1
ATOM 629 C CA . THR A 1 83 ? -5.196 0.996 17.610 1.00 68.50 83 THR A CA 1
ATOM 630 C C . THR A 1 83 ? -6.395 1.505 16.820 1.00 68.50 83 THR A C 1
ATOM 632 O O . THR A 1 83 ? -7.494 0.974 16.977 1.00 68.50 83 THR A O 1
ATOM 635 N N . THR A 1 84 ? -6.204 2.471 15.917 1.00 80.50 84 THR A N 1
ATOM 636 C CA . THR A 1 84 ? -7.283 3.045 15.103 1.00 80.50 84 THR A CA 1
ATOM 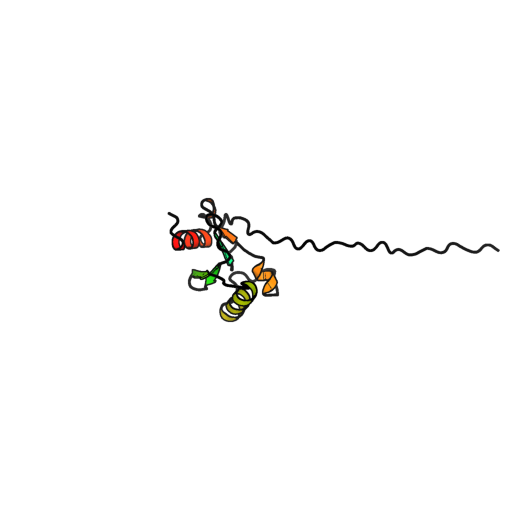637 C C . THR A 1 84 ? -7.038 2.891 13.605 1.00 80.50 84 THR A C 1
ATOM 639 O O . THR A 1 84 ? -5.905 2.859 13.127 1.00 80.50 84 THR A O 1
ATOM 642 N N . CYS A 1 85 ? -8.118 2.838 12.819 1.00 82.94 85 CYS A N 1
ATOM 643 C CA . CYS A 1 85 ? -8.002 2.765 11.362 1.00 82.94 85 CYS A CA 1
ATOM 644 C C . CYS A 1 85 ? -7.193 3.936 10.771 1.00 82.94 85 CYS A C 1
ATOM 646 O O . CYS A 1 85 ? -6.340 3.725 9.910 1.00 82.94 85 CYS A O 1
ATOM 648 N N . ASN A 1 86 ? -7.435 5.162 11.247 1.00 80.44 86 ASN A N 1
ATOM 649 C CA . ASN A 1 86 ? -6.722 6.344 10.764 1.00 80.44 86 ASN A CA 1
ATOM 650 C C . ASN A 1 86 ? -5.212 6.218 10.972 1.00 80.44 86 ASN A C 1
ATOM 652 O O . ASN A 1 86 ? -4.431 6.627 10.119 1.00 80.44 86 ASN A O 1
ATOM 656 N N . GLU A 1 87 ? -4.773 5.598 12.059 1.00 78.88 87 GLU A N 1
ATOM 657 C CA . GLU A 1 87 ? -3.351 5.355 12.265 1.00 78.88 87 GLU A CA 1
ATOM 658 C C . GLU A 1 87 ? -2.789 4.354 11.256 1.00 78.88 87 GLU A C 1
ATOM 660 O O . GLU A 1 87 ? -1.753 4.627 10.653 1.00 78.88 87 GLU A O 1
ATOM 665 N N . TYR A 1 88 ? -3.509 3.261 10.976 1.00 74.94 88 TYR A N 1
ATOM 666 C CA . TYR A 1 88 ? -3.109 2.301 9.942 1.00 74.94 88 TYR A CA 1
ATOM 667 C C . TYR A 1 88 ? -2.983 2.935 8.560 1.00 74.94 88 TYR A C 1
ATOM 669 O O . TYR A 1 88 ? -2.094 2.559 7.797 1.00 74.94 88 TYR A O 1
ATOM 677 N N . THR A 1 89 ? -3.821 3.923 8.241 1.00 74.56 89 THR A N 1
ATOM 678 C CA . THR A 1 89 ? -3.726 4.631 6.961 1.00 74.56 89 THR A CA 1
ATOM 679 C C . THR A 1 89 ? -2.450 5.449 6.795 1.00 74.56 89 THR A C 1
ATOM 681 O O . THR A 1 89 ? -2.089 5.752 5.663 1.00 74.56 89 THR A O 1
ATOM 684 N N . ARG A 1 90 ? -1.723 5.767 7.874 1.00 71.69 90 ARG A N 1
ATOM 685 C CA . ARG A 1 90 ? -0.423 6.459 7.806 1.00 71.69 90 ARG A CA 1
ATOM 686 C C . ARG A 1 90 ? 0.742 5.509 7.531 1.00 71.69 90 ARG A C 1
ATOM 688 O O . ARG A 1 90 ? 1.835 5.967 7.211 1.00 71.69 90 ARG A O 1
ATOM 695 N N . ILE A 1 91 ? 0.529 4.201 7.667 1.00 69.75 91 ILE A N 1
ATOM 696 C CA . ILE A 1 91 ? 1.572 3.191 7.515 1.00 69.75 91 ILE A CA 1
ATOM 697 C C . ILE A 1 91 ? 1.501 2.646 6.098 1.00 69.75 91 ILE A C 1
ATOM 699 O O . ILE A 1 91 ? 0.729 1.742 5.768 1.00 69.75 91 ILE A O 1
ATOM 703 N N . GLN A 1 92 ? 2.312 3.241 5.245 1.00 76.69 92 GLN A N 1
ATOM 704 C CA . GLN A 1 92 ? 2.284 2.992 3.820 1.00 76.69 92 GLN A CA 1
ATOM 705 C C . GLN A 1 92 ? 3.669 2.585 3.350 1.00 76.69 92 GLN A C 1
ATOM 707 O O . GLN A 1 92 ? 4.687 3.055 3.856 1.00 76.69 92 GLN A O 1
ATOM 712 N N . CYS A 1 93 ? 3.690 1.701 2.366 1.00 85.12 93 CYS A N 1
ATOM 713 C CA . CYS A 1 93 ? 4.907 1.223 1.749 1.00 85.12 93 CYS A CA 1
ATOM 714 C C . CYS A 1 93 ? 5.033 1.786 0.339 1.00 85.12 93 CYS A C 1
ATOM 716 O O . CYS A 1 93 ? 4.207 1.485 -0.521 1.00 85.12 93 CYS A O 1
ATOM 718 N N . GLY A 1 94 ? 6.052 2.605 0.096 1.00 90.38 94 GLY A N 1
ATOM 719 C CA . GLY A 1 94 ? 6.368 3.060 -1.250 1.00 90.38 94 GLY A CA 1
ATOM 720 C C . GLY A 1 94 ? 7.073 1.954 -2.034 1.00 90.38 94 GLY A C 1
ATOM 721 O O . GLY A 1 94 ? 8.011 1.332 -1.529 1.00 90.38 94 GLY A O 1
ATOM 722 N N . CYS A 1 95 ? 6.631 1.699 -3.261 1.00 91.56 95 CYS A N 1
ATOM 723 C CA . CYS A 1 95 ? 7.224 0.716 -4.154 1.00 91.56 95 CYS A CA 1
ATOM 724 C C . CYS A 1 95 ? 7.810 1.410 -5.387 1.00 91.56 95 CYS A C 1
ATOM 726 O O . CYS A 1 95 ? 7.084 2.022 -6.169 1.00 91.56 95 CYS A O 1
ATOM 728 N N . ASP A 1 96 ? 9.124 1.280 -5.564 1.00 93.06 96 ASP A N 1
ATOM 729 C CA . ASP A 1 96 ? 9.864 1.690 -6.761 1.00 93.06 96 ASP A CA 1
ATOM 730 C C . ASP A 1 96 ? 10.689 0.511 -7.326 1.00 93.06 96 ASP A C 1
ATOM 732 O O . ASP A 1 96 ? 10.675 -0.601 -6.790 1.00 93.06 96 ASP A O 1
ATOM 736 N N . ALA A 1 97 ? 11.453 0.738 -8.399 1.00 90.88 97 ALA A N 1
ATOM 737 C CA . ALA A 1 97 ? 12.281 -0.301 -9.018 1.00 90.88 97 ALA A CA 1
ATOM 738 C C . ALA A 1 97 ? 13.278 -0.971 -8.048 1.00 90.88 97 ALA A C 1
ATOM 740 O O . ALA A 1 97 ? 13.516 -2.176 -8.141 1.00 90.88 97 ALA A O 1
ATOM 741 N N . ALA A 1 98 ? 13.822 -0.228 -7.087 1.00 90.44 98 ALA A N 1
ATOM 742 C CA . ALA A 1 98 ? 14.751 -0.743 -6.089 1.00 90.44 98 ALA A CA 1
ATOM 743 C C . ALA A 1 98 ? 14.034 -1.385 -4.877 1.00 90.44 98 ALA A C 1
ATOM 745 O O . ALA A 1 98 ? 14.684 -1.860 -3.948 1.00 90.44 98 ALA A O 1
ATOM 746 N N . SER A 1 99 ? 12.697 -1.393 -4.831 1.00 89.69 99 SER A N 1
ATOM 747 C CA . SER A 1 99 ? 11.897 -2.054 -3.784 1.00 89.69 99 SER A CA 1
ATOM 748 C C . SER A 1 99 ? 11.615 -3.534 -4.070 1.00 89.69 99 SER A C 1
ATOM 750 O O . SER A 1 99 ? 10.924 -4.189 -3.293 1.00 89.69 99 SER A O 1
ATOM 752 N N . ARG A 1 100 ? 12.141 -4.095 -5.168 1.00 87.00 100 ARG A N 1
ATOM 753 C CA . ARG A 1 100 ? 11.863 -5.477 -5.617 1.00 87.00 100 ARG A CA 1
ATOM 754 C C . ARG A 1 100 ? 12.338 -6.582 -4.674 1.00 87.00 100 ARG A C 1
ATOM 756 O O . ARG A 1 100 ? 11.852 -7.703 -4.763 1.00 87.00 100 ARG A O 1
ATOM 763 N N . SER A 1 101 ? 13.250 -6.285 -3.757 1.00 87.69 101 SER A N 1
ATOM 764 C CA . SER A 1 101 ? 13.624 -7.196 -2.668 1.00 87.69 101 SER A CA 1
ATOM 765 C C . SER A 1 101 ? 12.484 -7.412 -1.661 1.00 87.69 101 SER A C 1
ATOM 767 O O . SER A 1 101 ? 12.461 -8.433 -0.973 1.00 87.69 101 SER A O 1
ATOM 769 N N . ASN A 1 102 ? 11.516 -6.490 -1.570 1.00 89.31 102 ASN A N 1
ATOM 770 C CA . ASN A 1 102 ? 10.273 -6.695 -0.831 1.00 89.31 102 ASN A CA 1
ATOM 771 C C . ASN A 1 102 ? 9.257 -7.425 -1.726 1.00 89.31 102 ASN A C 1
ATOM 773 O O . ASN A 1 102 ? 8.837 -6.906 -2.757 1.00 89.31 102 ASN A O 1
ATOM 777 N N . ALA A 1 103 ? 8.814 -8.610 -1.309 1.00 90.44 103 ALA A N 1
ATOM 778 C CA . ALA A 1 103 ? 7.914 -9.470 -2.069 1.00 90.44 103 ALA A CA 1
ATOM 779 C C . ALA A 1 103 ? 6.546 -8.821 -2.335 1.00 90.44 103 ALA A C 1
ATOM 781 O O . ALA A 1 103 ? 5.965 -9.023 -3.400 1.00 90.44 103 ALA A O 1
ATOM 782 N N . THR A 1 104 ? 6.034 -8.008 -1.401 1.00 91.69 104 THR A N 1
ATOM 783 C CA . THR A 1 104 ? 4.776 -7.276 -1.616 1.00 91.69 104 THR A CA 1
ATOM 784 C C . THR A 1 104 ? 4.959 -6.214 -2.701 1.00 91.69 104 THR A C 1
ATOM 786 O O . THR A 1 104 ? 4.151 -6.167 -3.626 1.00 91.69 104 THR A O 1
ATOM 789 N N . CYS A 1 105 ? 6.041 -5.428 -2.654 1.00 92.00 105 CYS A N 1
ATOM 790 C CA . CYS A 1 105 ? 6.346 -4.461 -3.710 1.00 9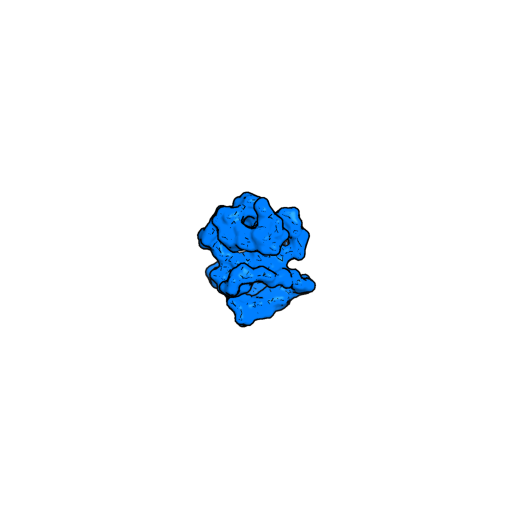2.00 105 CYS A CA 1
ATOM 791 C C . CYS A 1 105 ? 6.662 -5.128 -5.049 1.00 92.00 105 CYS A C 1
ATOM 793 O O . CYS A 1 105 ? 6.191 -4.655 -6.073 1.00 92.00 105 CYS A O 1
ATOM 795 N N . ALA A 1 106 ? 7.393 -6.243 -5.070 1.00 92.81 106 ALA A N 1
ATOM 796 C CA . ALA A 1 106 ? 7.671 -6.974 -6.304 1.00 92.81 106 ALA A CA 1
ATOM 797 C C . ALA A 1 106 ? 6.376 -7.445 -6.987 1.00 92.81 106 ALA A C 1
ATOM 799 O O . ALA A 1 106 ? 6.193 -7.251 -8.188 1.00 92.81 106 ALA A O 1
ATOM 800 N N . ASN A 1 107 ? 5.442 -8.008 -6.212 1.00 94.12 107 ASN A N 1
ATOM 801 C CA . ASN A 1 107 ? 4.138 -8.431 -6.720 1.00 94.12 107 ASN A CA 1
ATOM 802 C C . ASN A 1 107 ? 3.268 -7.244 -7.158 1.00 94.12 107 ASN A C 1
ATOM 804 O O . ASN A 1 107 ? 2.587 -7.340 -8.178 1.00 94.12 107 ASN A O 1
ATOM 808 N N . PHE A 1 108 ? 3.304 -6.135 -6.417 1.00 94.69 108 PHE A N 1
ATOM 809 C CA . PHE A 1 108 ? 2.584 -4.913 -6.767 1.00 94.69 108 PHE A CA 1
ATOM 810 C C . PHE A 1 108 ? 3.104 -4.306 -8.073 1.00 94.69 108 PHE A C 1
ATOM 812 O O . PHE A 1 108 ? 2.338 -4.050 -8.993 1.00 94.69 108 PHE A O 1
ATOM 819 N N . LEU A 1 109 ? 4.418 -4.153 -8.210 1.00 94.56 109 LEU A N 1
ATOM 820 C CA . LEU A 1 109 ? 5.023 -3.604 -9.420 1.00 94.56 109 LEU A CA 1
ATOM 821 C C . LEU A 1 109 ? 4.749 -4.495 -10.640 1.00 94.56 109 LEU A C 1
ATOM 823 O O . LEU A 1 109 ? 4.440 -3.986 -11.716 1.00 94.56 109 LEU A O 1
ATOM 827 N N . ARG A 1 110 ? 4.762 -5.825 -10.463 1.00 94.88 110 ARG A N 1
ATOM 828 C CA . ARG A 1 110 ? 4.370 -6.772 -11.516 1.00 94.88 110 ARG A CA 1
ATOM 829 C C . ARG A 1 110 ? 2.899 -6.624 -11.910 1.00 94.88 110 ARG A C 1
ATOM 831 O O . ARG A 1 110 ? 2.600 -6.675 -13.099 1.00 94.88 110 ARG A O 1
ATOM 838 N N . SER A 1 111 ? 1.985 -6.428 -10.954 1.00 94.81 111 SER A N 1
ATOM 839 C CA . SER A 1 111 ? 0.557 -6.221 -11.257 1.00 94.81 111 SER A CA 1
ATOM 840 C C . SER A 1 111 ? 0.295 -4.894 -11.978 1.00 94.81 111 SER A C 1
ATOM 842 O O . SER A 1 111 ? -0.653 -4.797 -12.752 1.00 94.81 111 SER A O 1
ATOM 844 N N . LYS A 1 112 ? 1.179 -3.906 -11.791 1.00 94.31 112 LYS A N 1
ATOM 845 C CA . LYS A 1 112 ? 1.206 -2.634 -12.528 1.00 94.31 112 LYS A CA 1
ATOM 846 C C . LYS A 1 112 ? 1.887 -2.726 -13.902 1.00 94.31 112 LYS A C 1
ATOM 848 O O . LYS A 1 112 ? 1.823 -1.772 -14.668 1.00 94.31 112 LYS A O 1
ATOM 853 N N . GLY A 1 113 ? 2.508 -3.860 -14.235 1.00 94.44 113 GLY A N 1
ATOM 854 C CA . GLY A 1 113 ? 3.164 -4.091 -15.526 1.00 94.44 113 GLY A CA 1
ATOM 855 C C . GLY A 1 113 ? 4.629 -3.648 -15.601 1.00 94.44 113 GLY A C 1
ATOM 856 O O . GLY A 1 113 ? 5.219 -3.702 -16.680 1.00 94.44 113 GLY A O 1
ATOM 857 N N . TYR A 1 114 ? 5.245 -3.254 -14.483 1.00 91.88 114 TYR A N 1
ATOM 858 C CA . TYR A 1 114 ? 6.674 -2.949 -14.446 1.00 91.88 114 TYR A CA 1
ATOM 859 C C . TYR A 1 114 ? 7.491 -4.249 -14.539 1.00 91.88 114 TYR A C 1
ATOM 861 O O . TYR A 1 114 ? 7.295 -5.170 -13.742 1.00 91.88 114 TYR A O 1
ATOM 869 N N . ARG A 1 115 ? 8.387 -4.325 -15.533 1.00 75.88 115 ARG A N 1
ATOM 870 C CA . ARG A 1 115 ? 9.247 -5.488 -15.820 1.00 75.88 115 ARG A CA 1
ATOM 871 C C . ARG A 1 115 ? 10.615 -5.363 -15.203 1.00 75.88 115 ARG A C 1
ATOM 873 O O . ARG A 1 115 ? 11.154 -4.239 -15.180 1.00 75.88 115 ARG A O 1
#